Protein AF-A0A1I7EFL0-F1 (afdb_monomer)

Solvent-accessible surface area (backbone atoms only — not comparable to full-atom values): 3391 Å² total; per-residue (Å²): 129,55,64,67,55,50,54,54,51,52,52,54,52,50,52,52,49,57,76,63,67,79,63,61,67,68,58,56,54,53,51,48,33,51,50,38,31,75,68,63,68,30,55,67,68,64,41,49,58,66,73,83,57,75,97,118

Structure (mmCIF, N/CA/C/O backbone):
data_AF-A0A1I7EFL0-F1
#
_entry.id   AF-A0A1I7EFL0-F1
#
loop_
_atom_site.group_PDB
_atom_site.id
_atom_site.type_symbol
_atom_site.label_atom_id
_atom_site.label_alt_id
_atom_site.label_comp_id
_atom_site.label_asym_id
_atom_site.label_entity_id
_atom_site.label_seq_id
_atom_site.pdbx_PDB_ins_code
_atom_site.Cartn_x
_atom_site.Cartn_y
_atom_site.Cartn_z
_atom_site.occupancy
_atom_site.B_iso_or_equiv
_atom_site.auth_seq_id
_atom_site.auth_comp_id
_atom_site.auth_asym_id
_atom_site.auth_atom_id
_atom_site.pdbx_PDB_model_num
ATOM 1 N N . MET A 1 1 ? 4.907 -0.153 15.362 1.00 74.81 1 MET A N 1
ATOM 2 C CA . MET A 1 1 ? 5.640 0.966 14.719 1.00 74.81 1 MET A CA 1
ATOM 3 C C . MET A 1 1 ? 4.720 2.184 14.750 1.00 74.81 1 MET A C 1
ATOM 5 O O . MET A 1 1 ? 3.529 1.992 14.962 1.00 74.81 1 MET A O 1
ATOM 9 N N . SER A 1 2 ? 5.214 3.418 14.633 1.00 95.94 2 SER A N 1
ATOM 10 C CA . SER A 1 2 ? 4.311 4.581 14.564 1.00 95.94 2 SER A CA 1
ATOM 11 C C . SER A 1 2 ? 3.541 4.587 13.231 1.00 95.94 2 SER A C 1
ATOM 13 O O . SER A 1 2 ? 4.053 4.037 12.252 1.00 95.94 2 SER A O 1
ATOM 15 N N . PRO A 1 3 ? 2.352 5.216 13.146 1.00 94.19 3 PRO A N 1
ATOM 16 C CA . PRO A 1 3 ? 1.596 5.298 11.891 1.00 94.19 3 PRO A CA 1
ATOM 17 C C . PRO A 1 3 ? 2.433 5.862 10.738 1.00 94.19 3 PRO A C 1
ATOM 19 O O . PRO A 1 3 ? 2.462 5.298 9.652 1.00 94.19 3 PRO A O 1
ATOM 22 N N . ILE A 1 4 ? 3.225 6.903 11.015 1.00 96.75 4 ILE A N 1
ATOM 23 C CA . ILE A 1 4 ? 4.147 7.497 10.040 1.00 96.75 4 ILE A CA 1
ATOM 24 C C . ILE A 1 4 ? 5.206 6.498 9.544 1.00 96.75 4 ILE A C 1
ATOM 26 O O . ILE A 1 4 ? 5.522 6.484 8.357 1.00 96.75 4 ILE A O 1
ATOM 30 N N . ALA A 1 5 ? 5.725 5.627 10.417 1.00 97.44 5 ALA A N 1
ATOM 31 C CA . ALA A 1 5 ? 6.713 4.622 10.035 1.00 97.44 5 ALA A CA 1
ATOM 32 C C . ALA A 1 5 ? 6.103 3.532 9.140 1.00 97.44 5 ALA A C 1
ATOM 34 O O . ALA A 1 5 ? 6.752 3.108 8.183 1.00 97.44 5 ALA A O 1
ATOM 35 N N . TYR A 1 6 ? 4.859 3.112 9.406 1.00 97.56 6 TYR A N 1
ATOM 36 C CA . TYR A 1 6 ? 4.136 2.195 8.518 1.00 97.56 6 TYR A CA 1
ATOM 37 C C . TYR A 1 6 ? 3.919 2.825 7.144 1.00 97.56 6 TYR A C 1
ATOM 39 O O . TYR A 1 6 ? 4.318 2.234 6.142 1.00 97.56 6 TYR A O 1
ATOM 47 N N . THR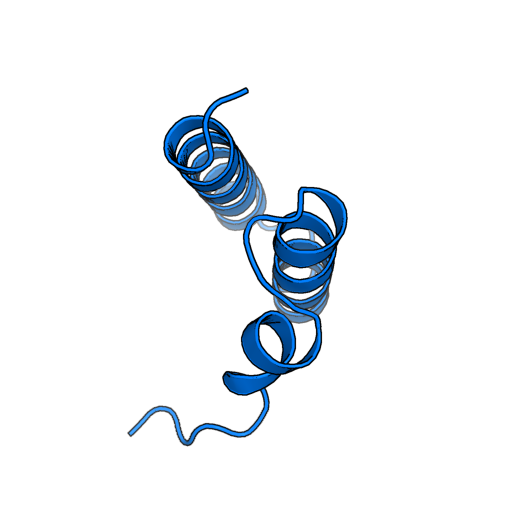 A 1 7 ? 3.381 4.045 7.094 1.00 97.00 7 THR A N 1
ATOM 48 C CA . THR A 1 7 ? 3.133 4.756 5.834 1.00 97.00 7 THR A CA 1
ATOM 49 C C . THR A 1 7 ? 4.415 4.939 5.024 1.00 97.00 7 THR A C 1
ATOM 51 O O . THR A 1 7 ? 4.445 4.593 3.846 1.00 97.00 7 THR A O 1
ATOM 54 N N . ALA A 1 8 ? 5.499 5.409 5.648 1.00 97.88 8 ALA A N 1
ATOM 55 C CA . ALA A 1 8 ? 6.778 5.606 4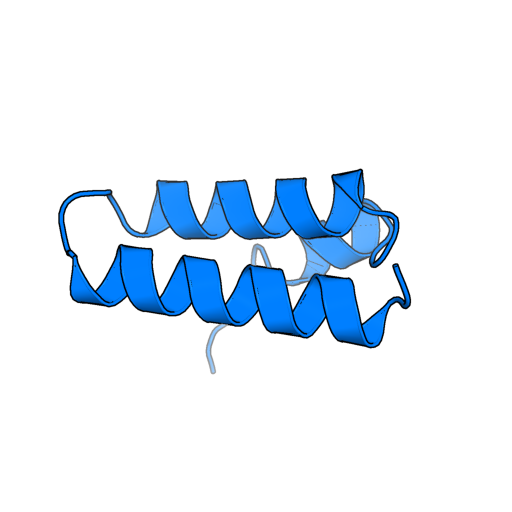.965 1.00 97.88 8 ALA A CA 1
ATOM 56 C C . ALA A 1 8 ? 7.347 4.292 4.402 1.00 97.88 8 ALA A C 1
ATOM 58 O O . ALA A 1 8 ? 7.826 4.259 3.269 1.00 97.88 8 ALA A O 1
ATOM 59 N N . THR A 1 9 ? 7.252 3.201 5.166 1.00 98.25 9 THR A N 1
ATOM 60 C CA . THR A 1 9 ? 7.727 1.877 4.735 1.00 98.25 9 THR A CA 1
ATOM 61 C C . THR A 1 9 ? 6.899 1.338 3.569 1.00 98.25 9 THR A C 1
ATOM 63 O O . THR A 1 9 ? 7.463 0.833 2.600 1.00 98.25 9 THR A O 1
ATOM 66 N N . ILE A 1 10 ? 5.571 1.474 3.635 1.00 97.56 10 ILE A N 1
ATOM 67 C CA . ILE A 1 10 ? 4.659 1.041 2.570 1.00 97.56 10 ILE A CA 1
ATOM 68 C C . ILE A 1 10 ? 4.945 1.825 1.284 1.00 97.56 10 ILE A C 1
ATOM 70 O O . ILE A 1 10 ? 5.131 1.214 0.234 1.00 97.56 10 ILE A O 1
ATOM 74 N N . ILE A 1 11 ? 5.074 3.155 1.365 1.00 97.44 11 ILE A N 1
ATOM 75 C CA . ILE A 1 11 ? 5.419 4.002 0.212 1.00 97.44 11 ILE A CA 1
ATOM 76 C C . ILE A 1 11 ? 6.758 3.572 -0.395 1.00 97.44 11 ILE A C 1
ATOM 78 O O . ILE A 1 11 ? 6.840 3.362 -1.604 1.00 97.44 11 ILE A O 1
ATOM 82 N N . ALA A 1 12 ? 7.797 3.394 0.426 1.00 98.19 12 ALA A N 1
ATOM 83 C CA . ALA A 1 12 ? 9.107 2.965 -0.057 1.00 98.19 12 ALA A CA 1
ATOM 84 C C . ALA A 1 12 ? 9.036 1.605 -0.776 1.00 98.19 12 ALA A C 1
ATOM 86 O O . ALA A 1 12 ? 9.605 1.449 -1.857 1.00 98.19 12 ALA A O 1
ATOM 87 N N . ALA A 1 13 ? 8.292 0.642 -0.223 1.00 97.94 13 ALA A N 1
ATOM 88 C CA . ALA A 1 13 ? 8.086 -0.660 -0.851 1.00 97.94 13 ALA A CA 1
ATOM 89 C C . ALA A 1 13 ? 7.363 -0.542 -2.204 1.00 97.94 13 ALA A C 1
ATOM 91 O O . ALA A 1 13 ? 7.791 -1.150 -3.185 1.00 97.94 13 ALA A O 1
ATOM 92 N N . ILE A 1 14 ? 6.310 0.273 -2.287 1.00 97.31 14 ILE A N 1
ATOM 93 C CA . ILE A 1 14 ? 5.544 0.497 -3.522 1.00 97.31 14 ILE A CA 1
ATOM 94 C C . ILE A 1 14 ? 6.412 1.137 -4.606 1.00 97.31 14 ILE A C 1
ATOM 96 O O . ILE A 1 14 ? 6.366 0.705 -5.757 1.00 97.31 14 ILE A O 1
ATOM 100 N N . VAL A 1 15 ? 7.247 2.117 -4.248 1.00 97.31 15 VAL A N 1
ATOM 101 C CA . VAL A 1 15 ? 8.203 2.733 -5.182 1.00 97.31 15 VAL A CA 1
ATOM 102 C C . VAL A 1 15 ? 9.155 1.682 -5.748 1.00 97.31 15 VAL A C 1
ATOM 104 O O . VAL A 1 15 ? 9.352 1.631 -6.961 1.00 97.31 15 VAL A O 1
ATOM 107 N N . VAL A 1 16 ? 9.698 0.799 -4.905 1.00 98.00 16 VAL A N 1
ATOM 108 C CA . VAL A 1 16 ? 10.560 -0.300 -5.365 1.00 98.00 16 VAL A CA 1
ATOM 109 C C . VAL A 1 16 ? 9.807 -1.232 -6.317 1.00 98.00 16 VAL A C 1
ATOM 111 O O . VAL A 1 16 ? 10.341 -1.571 -7.371 1.00 98.00 16 VAL A O 1
ATOM 114 N N . LEU A 1 17 ? 8.564 -1.610 -6.000 1.00 97.31 17 LEU A N 1
ATOM 115 C CA . LEU A 1 17 ? 7.745 -2.460 -6.872 1.00 97.31 17 LEU A CA 1
ATOM 116 C C . LEU A 1 17 ? 7.452 -1.799 -8.226 1.00 97.31 17 LEU A C 1
ATOM 118 O O . LEU A 1 17 ? 7.498 -2.479 -9.254 1.00 97.31 17 LEU A O 1
ATOM 122 N N . PHE A 1 18 ? 7.205 -0.488 -8.241 1.00 94.88 18 PHE A N 1
ATOM 123 C CA . PHE A 1 18 ? 6.999 0.270 -9.473 1.00 94.88 18 PHE A CA 1
ATOM 124 C C . PHE A 1 18 ? 8.258 0.347 -10.326 1.00 94.88 18 PHE A C 1
ATOM 126 O O . PHE A 1 18 ? 8.207 0.035 -11.514 1.00 94.88 18 PHE A O 1
ATOM 133 N N . VAL A 1 19 ? 9.394 0.702 -9.723 1.00 97.00 19 VAL A N 1
ATOM 134 C CA . VAL A 1 19 ? 10.686 0.754 -10.422 1.00 97.00 19 VAL A CA 1
ATOM 135 C C . VAL A 1 19 ? 11.066 -0.627 -10.958 1.00 97.00 19 VAL A C 1
ATOM 137 O O . VAL A 1 19 ? 11.632 -0.739 -12.044 1.00 97.00 19 VAL A O 1
ATOM 140 N N . TRP A 1 20 ? 10.720 -1.692 -10.230 1.00 97.69 20 TRP A N 1
ATOM 141 C CA . TRP A 1 20 ? 10.990 -3.060 -10.656 1.00 97.69 20 TRP A CA 1
ATOM 142 C C . TRP A 1 20 ? 10.162 -3.494 -11.876 1.00 97.69 20 TRP A C 1
ATOM 144 O O . TRP A 1 20 ? 10.605 -4.368 -12.621 1.00 97.69 20 TRP A O 1
ATOM 154 N N . ASN A 1 21 ? 8.992 -2.885 -12.105 1.00 94.81 21 ASN A N 1
ATOM 155 C CA . ASN A 1 21 ? 8.145 -3.072 -13.291 1.00 94.81 21 ASN A CA 1
ATOM 156 C C . ASN A 1 21 ? 7.859 -4.549 -13.654 1.00 94.81 21 ASN A C 1
ATOM 158 O O . ASN A 1 21 ? 7.776 -4.925 -14.824 1.00 94.81 21 ASN A O 1
ATOM 162 N N . LYS A 1 22 ? 7.753 -5.420 -12.643 1.00 96.06 22 LYS A N 1
ATOM 163 C CA . LYS A 1 22 ? 7.447 -6.853 -12.822 1.00 96.06 22 LYS A CA 1
ATOM 164 C C . LYS A 1 22 ? 6.040 -7.246 -12.395 1.00 96.06 22 LYS A C 1
ATOM 166 O O . LYS A 1 22 ? 5.609 -8.354 -12.699 1.00 96.06 22 LYS A O 1
ATOM 171 N N . LEU A 1 23 ? 5.336 -6.364 -11.690 1.00 96.50 23 LEU A N 1
ATOM 172 C CA . LEU A 1 23 ? 3.974 -6.596 -11.226 1.00 96.50 23 LEU A CA 1
ATOM 173 C C . LEU A 1 23 ? 3.006 -5.652 -11.944 1.00 96.50 23 LEU A C 1
ATOM 175 O O . LEU A 1 23 ? 3.345 -4.484 -12.145 1.00 96.50 23 LEU A O 1
ATOM 179 N N . PRO A 1 24 ? 1.792 -6.113 -12.295 1.00 96.38 24 PRO A N 1
ATOM 180 C CA . PRO A 1 24 ? 0.755 -5.228 -12.804 1.00 96.38 24 PRO A CA 1
ATOM 181 C C . PRO A 1 24 ? 0.449 -4.117 -11.795 1.00 96.38 24 PRO A C 1
ATOM 183 O O . PRO A 1 24 ? 0.275 -4.387 -10.606 1.00 96.38 24 PRO A O 1
ATOM 186 N N . VAL A 1 25 ? 0.308 -2.880 -12.277 1.00 93.38 25 VAL A N 1
ATOM 187 C CA . VAL A 1 25 ? 0.015 -1.704 -11.435 1.00 93.38 25 VAL A CA 1
ATOM 188 C C . VAL A 1 25 ? -1.200 -1.908 -10.530 1.00 93.38 25 VAL A C 1
ATOM 190 O O . VAL A 1 25 ? -1.160 -1.559 -9.355 1.00 93.38 25 VAL A O 1
ATOM 193 N N . VAL A 1 26 ? -2.249 -2.555 -11.046 1.00 93.44 26 VAL A N 1
ATOM 194 C CA . VAL A 1 26 ? -3.474 -2.840 -10.288 1.00 93.44 26 VAL A CA 1
ATOM 195 C C . VAL A 1 26 ? -3.180 -3.713 -9.067 1.00 93.44 26 VAL A C 1
ATOM 197 O O . VAL A 1 26 ? -3.711 -3.460 -7.993 1.00 93.44 26 VAL A O 1
ATOM 200 N N . VAL A 1 27 ? -2.287 -4.699 -9.188 1.00 96.12 27 VAL A N 1
ATOM 201 C CA . VAL A 1 27 ? -1.915 -5.574 -8.065 1.00 96.12 27 VAL A CA 1
ATOM 202 C C . VAL A 1 27 ? -1.185 -4.779 -6.984 1.00 96.12 27 VAL A C 1
ATOM 204 O O . VAL A 1 27 ? -1.483 -4.941 -5.803 1.00 96.12 27 VAL A O 1
ATOM 207 N N . VAL A 1 28 ? -0.272 -3.887 -7.378 1.00 96.44 28 VAL A N 1
ATOM 208 C CA . VAL A 1 28 ? 0.461 -3.023 -6.439 1.00 96.44 28 VAL A CA 1
ATOM 209 C C . VAL A 1 28 ? -0.496 -2.062 -5.722 1.00 96.44 28 VAL A C 1
ATOM 211 O O . VAL A 1 28 ? -0.412 -1.905 -4.503 1.00 96.44 28 VAL A O 1
ATOM 214 N N . ALA A 1 29 ? -1.454 -1.477 -6.445 1.00 94.31 29 ALA A N 1
ATOM 215 C CA . ALA A 1 29 ? -2.477 -0.604 -5.870 1.00 94.31 29 ALA A CA 1
ATOM 216 C C . ALA A 1 29 ? -3.371 -1.345 -4.857 1.00 94.31 29 ALA A C 1
ATOM 218 O O . ALA A 1 29 ? -3.548 -0.880 -3.731 1.00 94.31 29 ALA A O 1
ATOM 219 N N . MET A 1 30 ? -3.862 -2.538 -5.206 1.00 95.94 30 MET A N 1
ATOM 220 C CA . MET A 1 30 ? -4.660 -3.365 -4.293 1.00 95.94 30 MET A CA 1
ATOM 221 C C . MET A 1 30 ? -3.864 -3.769 -3.046 1.00 95.94 30 MET A C 1
ATOM 223 O O . MET A 1 30 ? -4.365 -3.661 -1.927 1.00 95.94 30 MET A O 1
ATOM 227 N N . ALA A 1 31 ? -2.604 -4.182 -3.217 1.00 96.62 31 ALA A N 1
ATOM 228 C CA . ALA A 1 31 ? -1.729 -4.536 -2.101 1.00 96.62 31 ALA A CA 1
ATOM 229 C C . ALA A 1 31 ? -1.479 -3.345 -1.163 1.00 96.62 31 ALA A C 1
ATOM 231 O O . ALA A 1 31 ? -1.420 -3.525 0.051 1.00 96.62 31 ALA A O 1
ATOM 232 N N . THR A 1 32 ? -1.386 -2.131 -1.709 1.00 96.75 32 THR A N 1
ATOM 233 C CA . THR A 1 32 ? -1.237 -0.888 -0.937 1.00 96.75 32 THR A CA 1
ATOM 234 C C . THR A 1 32 ? -2.433 -0.651 -0.020 1.00 96.75 32 THR A C 1
ATOM 236 O O . THR A 1 32 ? -2.251 -0.433 1.178 1.00 96.75 32 THR A O 1
ATOM 239 N N . ALA A 1 33 ? -3.651 -0.742 -0.562 1.00 96.44 33 ALA A N 1
ATOM 240 C CA . ALA A 1 33 ? -4.879 -0.573 0.214 1.00 96.44 33 ALA A CA 1
ATOM 241 C C . ALA A 1 33 ? -4.977 -1.617 1.339 1.00 96.44 33 ALA A C 1
ATOM 243 O O . ALA A 1 33 ? -5.226 -1.271 2.496 1.00 96.44 33 ALA A O 1
ATOM 244 N N . VAL A 1 34 ? -4.682 -2.885 1.024 1.00 97.25 34 VAL A N 1
ATOM 245 C CA . VAL A 1 34 ? -4.663 -3.975 2.012 1.00 97.25 34 VAL A CA 1
ATOM 246 C C . VAL A 1 34 ? -3.585 -3.755 3.077 1.00 97.25 34 VAL A C 1
ATOM 248 O O . VAL A 1 34 ? -3.844 -4.001 4.252 1.00 97.25 34 VAL A O 1
ATOM 251 N N . ALA A 1 35 ? -2.398 -3.264 2.712 1.00 97.56 35 ALA A N 1
ATOM 252 C CA . ALA A 1 35 ? -1.320 -2.998 3.664 1.00 97.56 35 ALA A CA 1
ATOM 253 C C . ALA A 1 35 ? -1.664 -1.851 4.631 1.00 97.56 35 ALA A C 1
ATOM 255 O O . ALA A 1 35 ? -1.404 -1.957 5.832 1.00 97.56 35 ALA A O 1
ATOM 256 N N . LEU A 1 36 ? -2.275 -0.770 4.139 1.00 97.31 36 LEU A N 1
ATOM 257 C CA . LEU A 1 36 ? -2.688 0.365 4.973 1.00 97.31 36 LEU A CA 1
ATOM 258 C C . LEU A 1 36 ? -3.818 -0.011 5.941 1.00 97.31 36 LEU A C 1
ATOM 260 O O . LEU A 1 36 ? -3.781 0.384 7.107 1.00 97.31 36 LEU A O 1
ATOM 264 N N . TRP A 1 37 ? -4.775 -0.822 5.487 1.00 97.56 37 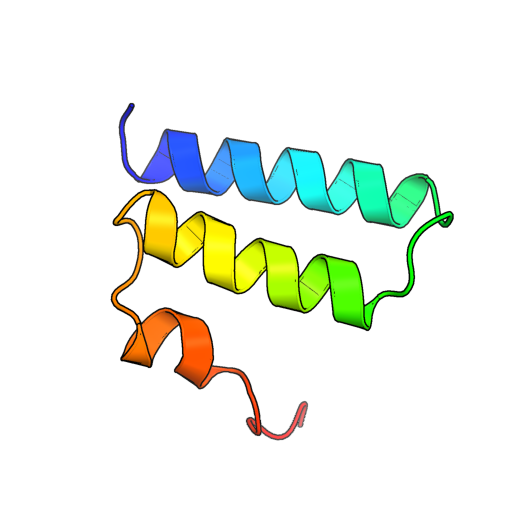TRP A N 1
ATOM 265 C CA . TRP A 1 37 ? -5.818 -1.373 6.352 1.00 97.56 37 TRP A CA 1
ATOM 266 C C . TRP A 1 37 ? -5.258 -2.383 7.366 1.00 97.56 37 TRP A C 1
ATOM 268 O O . TRP A 1 37 ? -5.512 -2.270 8.563 1.00 97.56 37 TRP A O 1
ATOM 278 N N . GLY A 1 38 ? -4.433 -3.333 6.917 1.00 97.50 38 GLY A N 1
ATOM 279 C CA . GLY A 1 38 ? -3.871 -4.390 7.765 1.00 97.50 38 GLY A CA 1
ATOM 280 C C . GLY A 1 38 ? -2.900 -3.882 8.837 1.00 97.50 38 GLY A C 1
ATOM 281 O O . GLY A 1 38 ? -2.734 -4.523 9.871 1.00 97.50 38 GLY A O 1
ATOM 282 N N . THR A 1 39 ? -2.284 -2.717 8.623 1.00 97.25 39 THR A N 1
ATOM 283 C CA . THR A 1 39 ? -1.464 -2.025 9.636 1.00 97.25 39 THR A CA 1
ATOM 284 C C . THR A 1 39 ? -2.283 -1.137 10.577 1.00 97.25 39 THR A C 1
ATOM 286 O O . THR A 1 39 ? -1.729 -0.610 11.542 1.00 97.25 39 THR A O 1
ATOM 289 N N . GLY A 1 40 ? -3.584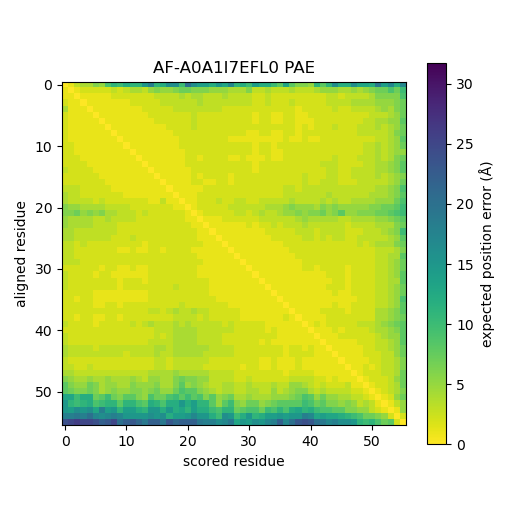 -0.965 10.319 1.00 96.25 40 GLY A N 1
ATOM 290 C CA . GLY A 1 40 ? -4.473 -0.093 11.087 1.00 96.25 40 GLY A CA 1
ATOM 291 C C . GLY A 1 40 ? -4.218 1.401 10.874 1.00 96.25 40 GLY A C 1
ATOM 292 O O . GLY A 1 40 ? -4.706 2.215 11.654 1.00 96.25 40 GLY A O 1
ATOM 293 N N . VAL A 1 41 ? -3.444 1.772 9.847 1.00 96.81 41 VAL A N 1
ATOM 294 C CA . VAL A 1 41 ? -3.191 3.178 9.491 1.00 96.81 41 VAL A CA 1
ATOM 295 C C . VAL A 1 41 ? -4.457 3.819 8.929 1.00 96.81 41 VAL A C 1
ATOM 297 O O . VAL A 1 41 ? -4.723 4.985 9.212 1.00 96.81 41 VAL A O 1
ATOM 300 N N . LEU A 1 42 ? -5.236 3.054 8.161 1.00 96.81 42 LEU A N 1
ATOM 301 C CA . LEU A 1 42 ? -6.528 3.461 7.616 1.00 96.81 42 LEU A CA 1
ATOM 302 C C . LEU A 1 42 ? -7.621 2.466 8.014 1.00 96.81 42 LEU A C 1
ATOM 304 O O . LEU A 1 42 ? -7.370 1.263 8.131 1.00 96.81 42 LEU A O 1
ATOM 308 N N . THR A 1 43 ? -8.854 2.953 8.164 1.00 97.06 43 THR A N 1
ATO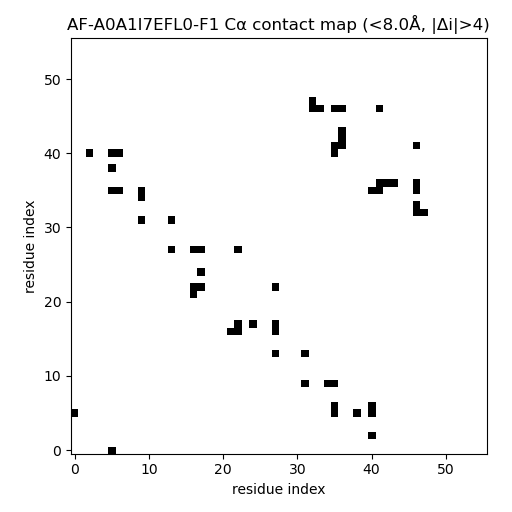M 309 C CA . THR A 1 43 ? -10.028 2.070 8.178 1.00 97.06 43 THR A CA 1
ATOM 310 C C . THR A 1 43 ? -10.270 1.487 6.785 1.00 97.06 43 THR A C 1
ATOM 312 O O . THR A 1 43 ? -9.727 1.971 5.791 1.00 97.06 43 THR A O 1
ATOM 315 N N . ILE A 1 44 ? -11.100 0.445 6.691 1.00 95.75 44 ILE A N 1
ATOM 316 C CA . ILE A 1 44 ? -11.401 -0.181 5.399 1.00 95.75 44 ILE A CA 1
ATOM 317 C C . ILE A 1 44 ? -12.076 0.803 4.429 1.00 95.75 44 ILE A C 1
ATOM 319 O O . ILE A 1 44 ? -11.696 0.858 3.264 1.00 95.75 44 ILE A O 1
ATOM 323 N N . ASP A 1 45 ? -12.991 1.645 4.920 1.00 94.94 45 ASP A N 1
ATOM 324 C CA . ASP A 1 45 ? -13.674 2.651 4.099 1.00 94.94 45 ASP A CA 1
ATOM 325 C C . ASP A 1 45 ? -12.695 3.708 3.573 1.00 94.94 45 ASP A C 1
ATOM 327 O O . ASP A 1 45 ? -12.755 4.099 2.411 1.00 94.94 45 ASP A O 1
ATOM 331 N N . GLN A 1 46 ? -11.737 4.133 4.403 1.00 95.06 46 GLN A N 1
ATOM 332 C CA . GLN A 1 46 ? -10.693 5.080 4.000 1.00 95.06 46 GLN A CA 1
ATOM 333 C C . GLN A 1 46 ? -9.710 4.462 3.002 1.00 95.06 46 GLN A C 1
ATOM 335 O O . GLN A 1 46 ? -9.332 5.113 2.032 1.00 95.06 46 GLN A O 1
ATOM 340 N N . ALA A 1 47 ? -9.302 3.208 3.220 1.00 95.44 47 ALA A N 1
ATOM 341 C CA . ALA A 1 47 ? -8.398 2.495 2.321 1.00 95.44 47 ALA A CA 1
ATOM 342 C C . ALA A 1 47 ? -9.023 2.265 0.936 1.00 95.44 47 ALA A C 1
ATOM 344 O O . ALA A 1 47 ? -8.304 2.235 -0.063 1.00 95.44 47 ALA A O 1
ATOM 345 N N . LEU A 1 48 ? -10.352 2.120 0.877 1.00 93.94 48 LEU A N 1
ATOM 346 C CA . LEU A 1 48 ? -11.096 1.941 -0.366 1.00 93.94 48 LEU A CA 1
ATOM 347 C C . LEU A 1 48 ? -11.622 3.254 -0.975 1.00 93.94 48 LEU A C 1
ATO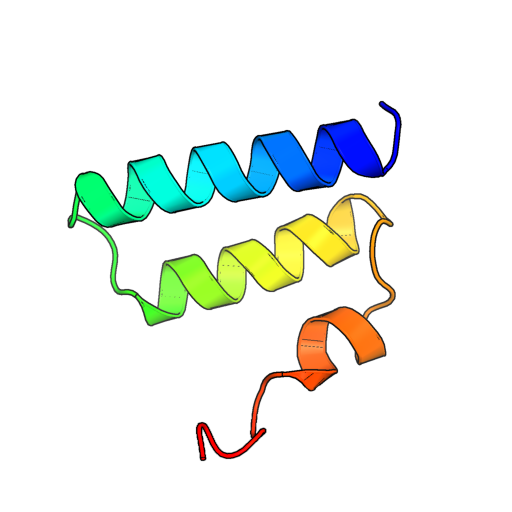M 349 O O . LEU A 1 48 ? -12.051 3.255 -2.125 1.00 93.94 48 LEU A O 1
ATOM 353 N N . GLY A 1 49 ? -11.556 4.373 -0.253 1.00 91.94 49 GLY A N 1
ATOM 354 C CA . GLY A 1 49 ? -12.155 5.645 -0.673 1.00 91.94 49 GLY A CA 1
ATOM 355 C C . GLY A 1 49 ? -11.576 6.245 -1.959 1.00 91.94 49 GLY A C 1
ATOM 356 O O . GLY A 1 49 ? -12.267 6.996 -2.635 1.00 91.94 49 GLY A O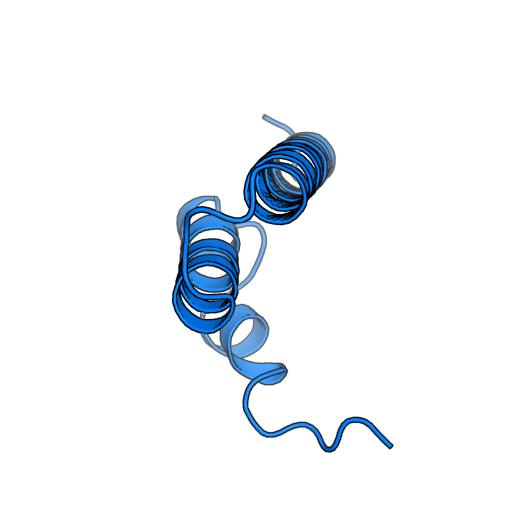 1
ATOM 357 N N . GLY A 1 50 ? -10.339 5.894 -2.329 1.00 85.69 50 GLY A N 1
ATOM 358 C CA . GLY A 1 50 ? -9.732 6.320 -3.597 1.00 85.69 50 GLY A CA 1
ATOM 359 C C . GLY A 1 50 ? -10.164 5.491 -4.815 1.00 85.69 50 GLY A C 1
ATOM 360 O O . GLY A 1 50 ? -9.912 5.889 -5.952 1.00 85.69 50 G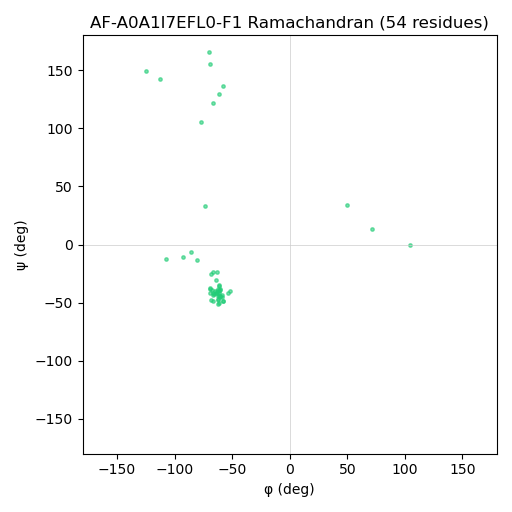LY A O 1
ATOM 361 N N . PHE A 1 51 ? -10.804 4.332 -4.620 1.00 86.31 51 PHE A N 1
ATOM 362 C CA . PHE A 1 51 ? -11.274 3.506 -5.733 1.00 86.31 51 PHE A CA 1
ATOM 363 C C . PHE A 1 51 ? -12.554 4.106 -6.316 1.00 86.31 51 PHE A C 1
ATOM 365 O O . PHE A 1 51 ? -13.632 3.977 -5.742 1.00 86.31 51 PHE A O 1
ATOM 372 N N . GLY A 1 52 ? -12.431 4.735 -7.483 1.00 78.31 52 GLY A N 1
ATOM 373 C CA . GLY A 1 52 ? -13.545 5.402 -8.164 1.00 78.31 52 GLY A CA 1
ATOM 374 C C . GLY A 1 52 ? -13.510 6.926 -8.071 1.00 78.31 52 GLY A C 1
ATOM 375 O O . GLY A 1 52 ? -14.371 7.566 -8.670 1.00 78.31 52 GLY A O 1
ATOM 376 N N . ASP A 1 53 ? -12.512 7.497 -7.389 1.00 84.69 53 ASP A N 1
ATOM 377 C CA . ASP A 1 53 ? -12.227 8.929 -7.465 1.00 84.69 53 ASP A CA 1
ATOM 378 C C . ASP A 1 53 ? -11.745 9.270 -8.890 1.00 84.69 53 ASP A C 1
ATOM 380 O O . ASP A 1 53 ? -10.794 8.641 -9.379 1.00 84.69 53 ASP A O 1
ATOM 384 N N . PRO A 1 54 ? -12.416 10.181 -9.621 1.00 80.50 54 PRO A N 1
ATOM 385 C CA . PRO A 1 54 ? -11.924 10.618 -10.916 1.00 80.50 54 PRO A CA 1
ATOM 386 C C . PRO A 1 54 ? -10.555 11.274 -10.728 1.00 80.50 54 PRO A C 1
ATOM 388 O O . PRO A 1 54 ? -10.385 12.164 -9.906 1.00 80.50 54 PRO A O 1
ATOM 391 N N . ALA A 1 55 ? -9.567 10.8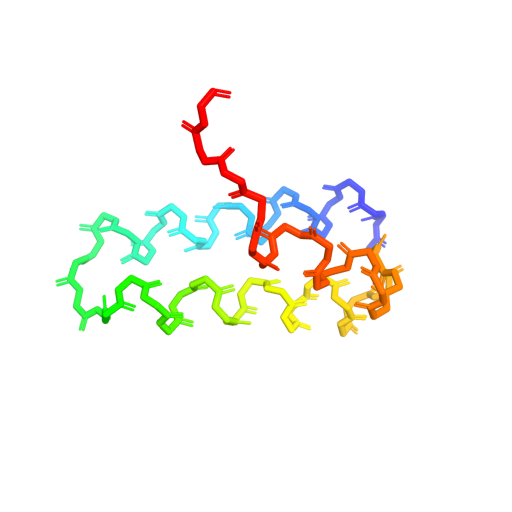43 -11.514 1.00 71.12 55 ALA A N 1
ATOM 392 C CA . ALA A 1 55 ? -8.197 11.360 -11.455 1.00 71.12 55 ALA A CA 1
ATOM 393 C C . ALA A 1 55 ? -8.051 12.779 -12.061 1.00 71.12 55 ALA A C 1
ATOM 395 O O . ALA A 1 55 ? -7.038 13.073 -12.699 1.00 71.12 55 ALA A O 1
ATOM 396 N N . SER A 1 56 ? -9.088 13.611 -11.937 1.00 49.88 56 SER A N 1
ATOM 397 C CA . SER A 1 56 ? -9.243 14.930 -12.565 1.00 49.88 56 SER A CA 1
ATOM 398 C C . SER A 1 56 ? -8.886 16.071 -11.628 1.00 49.88 56 SER A C 1
ATOM 400 O O . SER A 1 56 ? -9.477 16.101 -10.527 1.00 49.88 56 SER A O 1
#

Mean predicted aligned error: 3.34 Å

Secondary structure (DSSP, 8-state):
--HHHHHHHHHHHHHHHHHHT-S-HHHHHHHHHHHHHHTTSS-HHHHHTTTT----

Foldseek 3Di:
DDLVVLVVVLVVVLVVVVVVVPDDPVVSLVVSLVSCCVVVSDPNCRSCVCPPPPPD

pLDDT: mean 93.55, std 8.28, range [49.88, 98.25]

Sequence (56 aa):
MSPIAYTATIIAAIVVLFVWNKLPVVVVAMATAVALWGTGVLTIDQALGGFGDPAS

Radius of gyration: 11.77 Å; Cα contacts (8 Å, |Δi|>4): 30; chains: 1; bounding box: 25×22×28 Å